Protein AF-A0A382AB13-F1 (afdb_monomer_lite)

Radius of gyration: 14.38 Å; chains: 1; bounding box: 39×28×38 Å

Foldseek 3Di:
DPDPPPPPPVPADPLNLLVVQLVVCCVVPVPDQLVVSLVSSVVVCVVVPHDDDSVNSSVSSCVNCVVRDPDDPVSVD

Structure (mmCIF, N/CA/C/O backbone):
data_AF-A0A382AB13-F1
#
_entry.id   AF-A0A382AB13-F1
#
loop_
_atom_site.group_PDB
_atom_site.id
_atom_site.type_symbol
_atom_site.label_atom_id
_atom_site.label_alt_id
_atom_site.label_comp_id
_atom_site.label_asym_id
_atom_site.label_entity_id
_atom_site.label_seq_id
_atom_site.pdbx_PDB_ins_code
_atom_site.Cartn_x
_atom_site.Cartn_y
_atom_site.Cartn_z
_atom_site.occupancy
_atom_site.B_iso_or_equiv
_atom_site.auth_seq_id
_atom_site.auth_comp_id
_atom_site.auth_asym_id
_atom_site.auth_atom_id
_atom_site.pdbx_PDB_model_num
ATOM 1 N N . MET A 1 1 ? 26.008 -14.066 -25.029 1.00 36.34 1 MET A N 1
ATOM 2 C CA . MET A 1 1 ? 24.576 -14.282 -24.735 1.00 36.34 1 MET A CA 1
ATOM 3 C C . MET A 1 1 ? 24.370 -13.947 -23.268 1.00 36.34 1 MET A C 1
ATOM 5 O O . MET A 1 1 ? 24.712 -14.763 -22.427 1.00 36.34 1 MET A O 1
ATOM 9 N N . ASN A 1 2 ? 23.968 -12.712 -22.956 1.00 37.56 2 ASN A N 1
ATOM 10 C CA . ASN A 1 2 ? 23.691 -12.312 -21.574 1.00 37.56 2 ASN A CA 1
ATOM 11 C C . ASN A 1 2 ? 22.240 -12.673 -21.258 1.00 37.56 2 ASN A C 1
ATOM 13 O O . ASN A 1 2 ? 21.338 -12.272 -21.984 1.00 37.56 2 ASN A O 1
ATOM 17 N N . ASN A 1 3 ? 22.072 -13.486 -20.220 1.00 41.38 3 ASN A N 1
ATOM 18 C CA . ASN A 1 3 ? 20.827 -14.094 -19.771 1.00 41.38 3 ASN A CA 1
ATOM 19 C C . ASN A 1 3 ? 19.708 -13.063 -19.544 1.00 41.38 3 ASN A C 1
ATOM 21 O O . ASN A 1 3 ? 19.652 -12.403 -18.506 1.00 41.38 3 ASN A O 1
ATOM 25 N N . ASP A 1 4 ? 18.784 -12.993 -20.501 1.00 46.56 4 ASP A N 1
ATOM 26 C CA . ASP A 1 4 ? 17.459 -12.383 -20.381 1.00 46.56 4 ASP A CA 1
ATOM 27 C C . ASP A 1 4 ? 16.597 -13.228 -19.424 1.00 46.56 4 ASP A C 1
ATOM 29 O O . ASP A 1 4 ? 15.749 -14.018 -19.822 1.00 46.56 4 ASP A O 1
ATOM 33 N N . HIS A 1 5 ? 16.849 -13.105 -18.121 1.00 45.34 5 HIS A N 1
ATOM 34 C CA . HIS A 1 5 ? 15.995 -13.669 -17.068 1.00 45.34 5 HIS A CA 1
ATOM 35 C C . HIS A 1 5 ? 15.089 -12.589 -16.461 1.00 45.34 5 HIS A C 1
ATOM 37 O O . HIS A 1 5 ? 14.759 -12.623 -15.275 1.00 45.34 5 HIS A O 1
ATOM 43 N N . ARG A 1 6 ? 14.651 -11.613 -17.267 1.00 50.47 6 ARG A N 1
ATOM 44 C CA . ARG A 1 6 ? 13.510 -10.768 -16.899 1.00 50.47 6 ARG A CA 1
ATOM 45 C C . ARG A 1 6 ? 12.261 -11.646 -16.954 1.00 50.47 6 ARG A C 1
ATOM 47 O O . ARG A 1 6 ? 11.605 -11.748 -17.982 1.00 50.47 6 ARG A O 1
ATOM 54 N N . HIS A 1 7 ? 11.992 -12.343 -15.850 1.00 48.19 7 HIS A N 1
ATOM 55 C CA . HIS A 1 7 ? 10.780 -13.114 -15.589 1.00 48.19 7 HIS A CA 1
ATOM 56 C C . HIS A 1 7 ? 9.533 -12.310 -15.997 1.00 48.19 7 HIS A C 1
ATOM 58 O O . HIS A 1 7 ? 9.076 -11.496 -15.214 1.00 48.19 7 HIS A O 1
ATOM 64 N N . HIS A 1 8 ? 9.002 -12.522 -17.205 1.00 43.97 8 HIS A N 1
ATOM 65 C CA . HIS A 1 8 ? 7.597 -12.366 -17.618 1.00 43.97 8 HIS A CA 1
ATOM 66 C C . HIS A 1 8 ? 6.714 -11.338 -16.854 1.00 43.97 8 HIS A C 1
ATOM 68 O O . HIS A 1 8 ? 5.565 -11.636 -16.530 1.00 43.97 8 HIS A O 1
ATOM 74 N N . THR A 1 9 ? 7.181 -10.117 -16.577 1.00 49.16 9 THR A N 1
ATOM 75 C CA . THR A 1 9 ? 6.415 -9.116 -15.802 1.00 49.16 9 THR A CA 1
ATOM 76 C C . THR A 1 9 ? 5.392 -8.341 -16.637 1.00 49.16 9 THR A C 1
ATOM 78 O O . THR A 1 9 ? 4.608 -7.575 -16.089 1.00 49.16 9 THR A O 1
ATOM 81 N N . ASN A 1 10 ? 5.316 -8.581 -17.949 1.00 46.47 10 ASN A N 1
ATOM 82 C CA . ASN A 1 10 ? 4.507 -7.784 -18.882 1.00 46.47 10 ASN A CA 1
ATOM 83 C C . ASN A 1 10 ? 2.983 -8.033 -18.838 1.00 46.47 10 ASN A C 1
ATOM 85 O O . ASN A 1 10 ? 2.266 -7.463 -19.654 1.00 46.47 10 ASN A O 1
ATOM 89 N N . TYR A 1 11 ? 2.470 -8.873 -17.932 1.00 52.94 11 TYR A N 1
ATOM 90 C CA . TYR A 1 11 ? 1.043 -9.243 -17.908 1.00 52.94 11 TYR A CA 1
ATOM 91 C C . TYR A 1 11 ? 0.268 -8.771 -16.674 1.00 52.94 11 TYR A C 1
ATOM 93 O O . TYR A 1 11 ? -0.942 -8.979 -16.610 1.00 52.94 11 TYR A O 1
ATOM 101 N N . VAL A 1 12 ? 0.924 -8.146 -15.692 1.00 63.69 12 VAL A N 1
ATOM 102 C CA . VAL A 1 12 ? 0.269 -7.708 -14.450 1.00 63.69 12 VAL A CA 1
ATOM 103 C C . VAL A 1 12 ? 0.531 -6.223 -14.262 1.00 63.69 12 VAL A C 1
ATOM 105 O O . VAL A 1 12 ? 1.684 -5.810 -14.171 1.00 63.69 12 VAL A O 1
ATOM 108 N N . SER A 1 13 ? -0.530 -5.413 -14.212 1.00 83.62 13 SER A N 1
ATOM 109 C CA . SER A 1 13 ? -0.375 -3.984 -13.927 1.00 83.62 13 SER A CA 1
ATOM 110 C C . SER A 1 13 ? 0.142 -3.777 -12.501 1.00 83.62 13 SER A C 1
ATOM 112 O O . SER A 1 13 ? -0.149 -4.566 -11.598 1.00 83.62 13 SER A O 1
ATOM 114 N N . GLU A 1 14 ? 0.874 -2.689 -12.268 1.00 85.00 14 GLU A N 1
ATOM 115 C CA . GLU A 1 14 ? 1.368 -2.321 -10.932 1.00 85.00 14 GLU A CA 1
ATOM 116 C C . GLU A 1 14 ? 0.229 -2.279 -9.899 1.00 85.00 14 GLU A C 1
ATOM 118 O O . GLU A 1 14 ? 0.368 -2.775 -8.782 1.00 85.00 14 GLU A O 1
ATOM 123 N N . GLN A 1 15 ? -0.951 -1.808 -10.314 1.00 86.19 15 GLN A N 1
ATOM 124 C CA . GLN A 1 15 ? -2.164 -1.807 -9.495 1.00 86.19 15 GLN A CA 1
ATOM 125 C C . GLN A 1 15 ? -2.631 -3.218 -9.116 1.00 86.19 15 GLN A C 1
ATOM 127 O O . GLN A 1 15 ? -3.013 -3.450 -7.971 1.00 86.19 15 GLN A O 1
ATOM 132 N N . GLN A 1 16 ? -2.593 -4.181 -10.044 1.00 87.44 16 GLN A N 1
ATOM 133 C CA . GLN A 1 16 ? -2.954 -5.573 -9.753 1.00 87.44 16 GLN A CA 1
ATOM 134 C C . GLN A 1 16 ? -1.952 -6.239 -8.808 1.00 87.44 16 GLN A C 1
ATOM 136 O O . GLN A 1 16 ? -2.347 -7.045 -7.963 1.00 87.44 16 GLN A O 1
ATOM 141 N N . LEU A 1 17 ? -0.665 -5.909 -8.932 1.00 89.62 17 LEU A N 1
ATOM 142 C CA . LEU A 1 17 ? 0.362 -6.376 -8.006 1.00 89.62 17 LEU A CA 1
ATOM 143 C C . LEU A 1 17 ? 0.104 -5.841 -6.592 1.00 89.62 17 LEU A C 1
ATOM 145 O O . LEU A 1 17 ? 0.060 -6.628 -5.644 1.00 89.62 17 LEU A O 1
ATOM 149 N N . ILE A 1 18 ? -0.106 -4.527 -6.466 1.00 91.62 18 ILE A N 1
ATOM 150 C CA . ILE A 1 18 ? -0.435 -3.869 -5.196 1.00 91.62 18 ILE A CA 1
ATOM 151 C C . ILE A 1 18 ? -1.691 -4.496 -4.594 1.00 91.62 18 ILE A C 1
ATOM 153 O O . ILE A 1 18 ? -1.670 -4.896 -3.434 1.00 91.62 18 ILE A O 1
ATOM 157 N N . HIS A 1 19 ? -2.749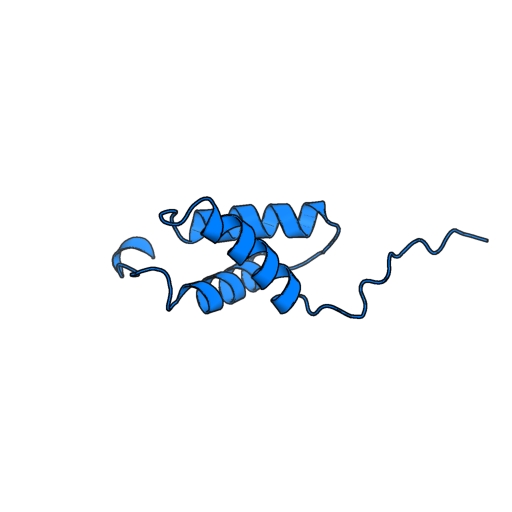 -4.671 -5.389 1.00 90.62 19 HIS A N 1
ATOM 158 C CA . HIS A 1 19 ? -4.003 -5.270 -4.938 1.00 90.62 19 HIS A CA 1
ATOM 159 C C . HIS A 1 19 ? -3.805 -6.675 -4.357 1.00 90.62 19 HIS A C 1
ATOM 161 O O . HIS A 1 19 ? -4.286 -6.965 -3.265 1.00 90.62 19 HIS A O 1
ATOM 167 N N . LYS A 1 20 ? -3.046 -7.543 -5.043 1.00 91.00 20 LYS A N 1
ATOM 168 C CA . LYS A 1 20 ? -2.740 -8.891 -4.539 1.00 91.00 20 LYS A CA 1
ATOM 169 C C . LYS A 1 20 ? -1.988 -8.843 -3.210 1.00 91.00 20 LYS A C 1
ATOM 171 O O . LYS A 1 20 ? -2.305 -9.614 -2.310 1.00 91.00 20 LYS A O 1
ATOM 176 N N . CYS A 1 21 ? -1.017 -7.939 -3.078 1.00 92.44 21 CYS A N 1
ATOM 177 C CA . CYS A 1 21 ? -0.300 -7.738 -1.822 1.00 92.44 21 CYS A CA 1
ATOM 178 C C . CYS A 1 21 ? -1.232 -7.249 -0.704 1.00 92.44 21 CYS A C 1
ATOM 180 O O . CYS A 1 21 ? -1.167 -7.783 0.400 1.00 92.44 21 CYS A O 1
ATOM 182 N N . VAL A 1 22 ? -2.123 -6.295 -0.990 1.00 92.56 22 VAL A N 1
ATOM 183 C CA . VAL A 1 22 ? -3.127 -5.805 -0.033 1.00 92.56 22 VAL A CA 1
ATOM 184 C C . VAL A 1 22 ? -4.017 -6.942 0.455 1.00 92.56 22 VAL A C 1
ATOM 186 O O . VAL A 1 22 ? -4.162 -7.094 1.661 1.00 92.56 22 VAL A O 1
ATOM 189 N N . LEU A 1 23 ? -4.555 -7.772 -0.446 1.00 90.94 23 LEU A N 1
ATOM 190 C CA . LEU A 1 23 ? -5.423 -8.895 -0.073 1.00 90.94 23 LEU A CA 1
ATOM 191 C C . LEU A 1 23 ? -4.710 -9.902 0.833 1.00 90.94 23 LEU A C 1
ATOM 193 O O . LEU A 1 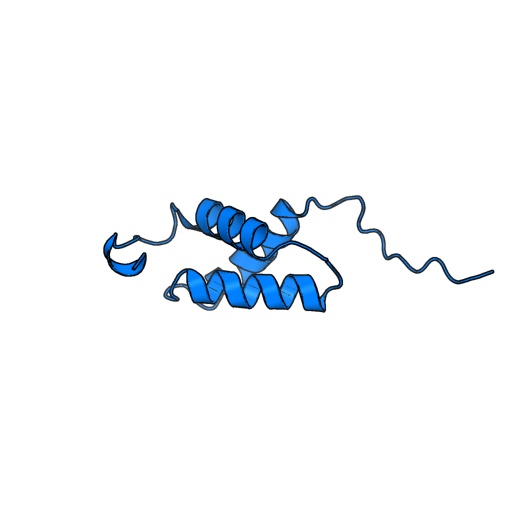23 ? -5.253 -10.274 1.865 1.00 90.94 23 LEU A O 1
ATOM 197 N N . THR A 1 24 ? -3.465 -10.277 0.513 1.00 92.19 24 THR A N 1
ATOM 198 C CA . THR A 1 24 ? -2.676 -11.178 1.372 1.00 92.19 24 THR A CA 1
ATOM 199 C C . THR A 1 24 ? -2.530 -10.631 2.790 1.00 92.19 24 THR A C 1
ATOM 201 O O . THR A 1 24 ? -2.652 -11.381 3.754 1.00 92.19 24 THR A O 1
ATOM 204 N N . TYR A 1 25 ? -2.260 -9.333 2.931 1.00 92.00 25 TYR A N 1
ATOM 205 C CA . TYR A 1 25 ? -2.131 -8.725 4.251 1.00 92.00 25 TYR A CA 1
ATOM 206 C C . TYR A 1 25 ? -3.470 -8.568 4.958 1.00 92.00 25 TYR A C 1
ATOM 208 O O . TYR A 1 25 ? -3.534 -8.800 6.159 1.00 92.00 25 TYR A O 1
ATOM 216 N N . PHE A 1 26 ? -4.519 -8.198 4.231 1.00 90.31 26 PHE A N 1
ATOM 217 C CA . PHE A 1 26 ? -5.846 -7.998 4.794 1.00 90.31 26 PHE A CA 1
ATOM 218 C C . PHE A 1 26 ? -6.456 -9.310 5.297 1.00 90.31 26 PHE A C 1
ATOM 220 O O . PHE A 1 26 ? -7.014 -9.323 6.386 1.00 90.31 26 PHE A O 1
ATOM 227 N N . ASP A 1 27 ? -6.273 -10.419 4.575 1.00 89.50 27 ASP A N 1
ATOM 228 C CA . ASP A 1 27 ? -6.786 -11.737 4.974 1.00 89.50 27 ASP A CA 1
ATOM 229 C C . ASP A 1 27 ? -6.173 -12.243 6.293 1.00 89.50 27 ASP A C 1
ATOM 231 O O . ASP A 1 27 ? -6.822 -12.970 7.044 1.00 89.50 27 ASP A O 1
ATOM 235 N N . ILE A 1 28 ? -4.926 -11.860 6.589 1.00 91.19 28 ILE A N 1
ATOM 236 C CA . ILE A 1 28 ? -4.202 -12.283 7.801 1.00 91.19 28 ILE A CA 1
ATOM 237 C C . ILE A 1 28 ? -4.370 -11.256 8.928 1.00 91.19 28 ILE A C 1
ATOM 239 O O . ILE A 1 28 ? -4.508 -11.614 10.098 1.00 91.19 28 ILE A O 1
ATOM 243 N N . PHE A 1 29 ? -4.351 -9.972 8.580 1.00 88.62 29 PHE A N 1
ATOM 244 C CA . PHE A 1 29 ? -4.370 -8.854 9.508 1.00 88.62 29 PHE A CA 1
ATOM 245 C C . PHE A 1 29 ? -5.457 -7.873 9.073 1.00 88.62 29 PHE A C 1
ATOM 247 O O . PHE A 1 29 ? -5.186 -6.951 8.314 1.00 88.62 29 PHE A O 1
ATOM 254 N N . THR A 1 30 ? -6.688 -8.054 9.546 1.00 84.88 30 THR A N 1
ATOM 255 C CA . THR A 1 30 ? -7.860 -7.251 9.138 1.00 84.88 30 THR A CA 1
ATOM 256 C C . THR A 1 30 ? -8.004 -5.914 9.871 1.00 84.88 30 THR A C 1
ATOM 258 O O . THR A 1 30 ? -8.735 -5.045 9.409 1.00 84.88 30 THR A O 1
ATOM 261 N N . ASN A 1 31 ? -7.326 -5.731 11.010 1.00 84.31 31 ASN A N 1
ATOM 262 C CA . ASN A 1 31 ? -7.490 -4.567 11.892 1.00 84.31 31 ASN A CA 1
ATOM 263 C C . ASN A 1 31 ? -6.190 -3.762 12.060 1.00 84.31 31 ASN A C 1
ATOM 265 O O . ASN A 1 31 ? -5.822 -3.368 13.168 1.00 84.31 31 ASN A O 1
ATOM 269 N N . MET A 1 32 ? -5.445 -3.580 10.969 1.00 89.25 32 MET A N 1
ATOM 270 C CA . MET A 1 32 ? -4.211 -2.792 10.979 1.00 89.25 32 MET A CA 1
ATOM 271 C C . MET A 1 32 ? -4.470 -1.369 10.473 1.00 89.25 32 MET A C 1
ATOM 273 O O . MET A 1 32 ? -5.389 -1.146 9.685 1.00 89.25 32 MET A O 1
ATOM 277 N N . PRO A 1 33 ? -3.671 -0.374 10.895 1.00 89.75 33 PRO A N 1
ATOM 278 C CA . PRO A 1 33 ? -3.800 0.976 10.361 1.00 89.75 33 PRO A CA 1
ATOM 279 C C . PRO A 1 33 ? -3.381 1.025 8.884 1.00 89.75 33 PRO A C 1
ATOM 281 O O . PRO A 1 33 ? -2.504 0.277 8.453 1.00 89.75 33 PRO A O 1
ATOM 284 N N . LEU A 1 34 ? -3.948 1.960 8.112 1.00 89.25 34 LEU A N 1
ATOM 285 C CA . LEU A 1 34 ? -3.654 2.120 6.679 1.00 89.25 34 LEU A CA 1
ATOM 286 C C . LEU A 1 34 ? -2.152 2.190 6.382 1.00 89.25 34 LEU A C 1
ATOM 288 O O . LEU A 1 34 ? -1.668 1.465 5.517 1.00 89.25 34 LEU A O 1
ATOM 292 N N . GLN A 1 35 ? -1.409 3.005 7.137 1.00 92.12 35 GLN A N 1
ATOM 293 C CA . GLN A 1 35 ? 0.041 3.152 6.964 1.00 92.12 35 GLN A CA 1
ATOM 294 C C .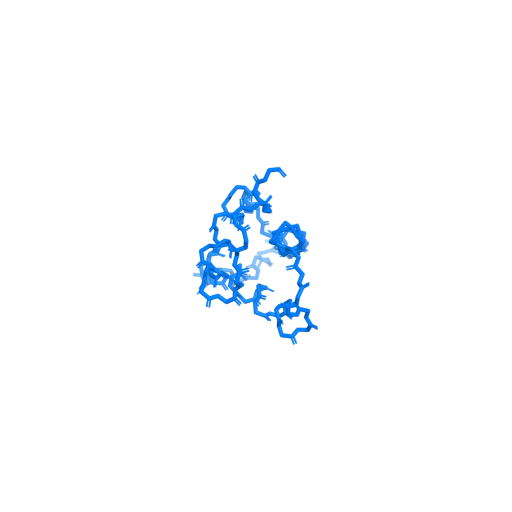 GLN A 1 35 ? 0.798 1.829 7.151 1.00 92.12 35 GLN A C 1
ATOM 296 O O . GLN A 1 35 ? 1.804 1.598 6.485 1.00 92.12 35 GLN A O 1
ATOM 301 N N . TRP A 1 36 ? 0.290 0.913 7.984 1.00 94.06 36 TRP A N 1
ATOM 302 C CA . TRP A 1 36 ? 0.880 -0.417 8.115 1.00 94.06 36 TRP A CA 1
ATOM 303 C C . TRP A 1 36 ? 0.729 -1.221 6.820 1.00 94.06 36 TRP A C 1
ATOM 305 O O . TRP A 1 36 ? 1.703 -1.828 6.373 1.00 94.06 36 TRP A O 1
ATOM 315 N N . TYR A 1 37 ? -0.440 -1.186 6.169 1.00 93.62 37 TYR A N 1
ATOM 316 C CA . TYR A 1 37 ? -0.614 -1.832 4.863 1.00 93.62 37 TYR A CA 1
ATOM 317 C C . TYR A 1 37 ? 0.257 -1.181 3.790 1.00 93.62 37 TYR A C 1
ATOM 319 O O . TYR A 1 37 ? 0.912 -1.899 3.041 1.00 93.62 37 TYR A O 1
ATOM 327 N N . VAL A 1 38 ? 0.307 0.155 3.732 1.00 94.75 38 VAL A N 1
ATOM 328 C CA . VAL A 1 38 ? 1.121 0.891 2.749 1.00 94.75 38 VAL A CA 1
ATOM 329 C C . VAL A 1 38 ? 2.590 0.486 2.853 1.00 94.75 38 VAL A C 1
ATOM 331 O O . VAL A 1 38 ? 3.171 0.063 1.854 1.00 94.75 38 VAL A O 1
ATOM 334 N N . GLN A 1 39 ? 3.160 0.519 4.060 1.00 95.94 39 GLN A N 1
ATOM 335 C CA . GLN A 1 39 ? 4.555 0.152 4.296 1.00 95.94 39 GLN A CA 1
ATOM 336 C C . GLN A 1 39 ? 4.836 -1.309 3.917 1.00 95.94 39 GLN A C 1
ATOM 338 O O . GLN A 1 39 ? 5.765 -1.594 3.164 1.00 95.94 39 GLN A O 1
ATOM 343 N N . ASN A 1 40 ? 4.006 -2.250 4.378 1.00 95.81 40 ASN A N 1
ATOM 344 C CA . ASN A 1 40 ? 4.227 -3.676 4.120 1.00 95.81 40 ASN A CA 1
ATOM 345 C C . ASN A 1 40 ? 4.051 -4.047 2.641 1.00 95.81 40 ASN A C 1
ATOM 347 O O . ASN A 1 40 ? 4.775 -4.901 2.117 1.00 95.81 40 ASN A O 1
ATOM 351 N N . VAL A 1 41 ? 3.105 -3.406 1.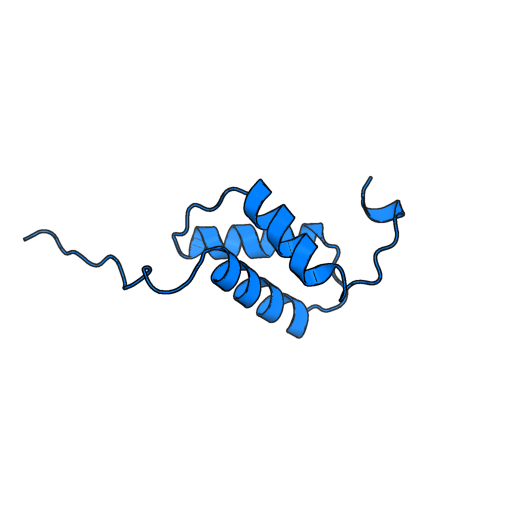952 1.00 95.31 41 VAL A N 1
ATOM 352 C CA . VAL A 1 41 ? 2.924 -3.569 0.510 1.00 95.31 41 VAL A CA 1
ATOM 353 C C . VAL A 1 41 ? 4.111 -2.971 -0.239 1.00 95.31 41 VAL A C 1
ATOM 355 O O . VAL A 1 41 ? 4.664 -3.665 -1.091 1.00 95.31 41 VAL A O 1
ATOM 358 N N . TYR A 1 42 ? 4.550 -1.757 0.110 1.00 95.88 42 TYR A N 1
ATOM 359 C CA . TYR A 1 42 ? 5.716 -1.101 -0.488 1.00 95.88 42 TYR A CA 1
ATOM 360 C C . TYR A 1 42 ? 6.981 -1.958 -0.352 1.00 95.88 42 TYR A C 1
ATOM 362 O O . TYR A 1 42 ? 7.654 -2.246 -1.344 1.00 95.88 42 TYR A O 1
ATOM 370 N N . ASP A 1 43 ? 7.270 -2.456 0.848 1.00 94.62 43 ASP A N 1
ATOM 371 C CA . ASP A 1 43 ? 8.431 -3.317 1.086 1.00 94.62 43 ASP A CA 1
ATOM 372 C C . ASP A 1 43 ? 8.332 -4.624 0.292 1.00 94.62 43 ASP A C 1
ATOM 374 O O . ASP A 1 43 ? 9.322 -5.134 -0.235 1.00 94.62 43 ASP A O 1
ATOM 378 N N . SER A 1 44 ? 7.127 -5.178 0.161 1.00 93.38 44 SER A N 1
ATOM 379 C CA . SER A 1 44 ? 6.901 -6.413 -0.586 1.00 93.38 44 SER A CA 1
ATOM 380 C C . SER A 1 44 ? 7.023 -6.254 -2.094 1.00 93.38 44 SER A C 1
ATOM 382 O O . SER A 1 44 ? 7.579 -7.148 -2.733 1.00 93.38 44 SER A O 1
ATOM 384 N N . VAL A 1 45 ? 6.540 -5.155 -2.679 1.00 91.06 45 VAL A N 1
ATOM 385 C CA . VAL A 1 45 ? 6.721 -4.908 -4.118 1.00 91.06 45 VAL A CA 1
ATOM 386 C C . VAL A 1 45 ? 8.189 -4.622 -4.440 1.00 91.06 45 VAL A C 1
ATOM 388 O O . VAL A 1 45 ? 8.721 -5.214 -5.379 1.00 91.06 45 VAL A O 1
ATOM 391 N N . ASN A 1 46 ? 8.887 -3.857 -3.593 1.00 89.75 46 ASN A N 1
ATOM 392 C CA . ASN A 1 46 ? 10.315 -3.579 -3.768 1.00 89.75 46 ASN A CA 1
ATOM 393 C C . ASN A 1 46 ? 11.179 -4.838 -3.637 1.00 89.75 46 ASN A C 1
ATOM 395 O O . ASN A 1 46 ? 12.022 -5.097 -4.494 1.00 89.75 46 ASN A O 1
ATOM 399 N N . ARG A 1 47 ? 10.937 -5.688 -2.627 1.00 89.19 47 ARG A N 1
ATOM 400 C CA . ARG A 1 47 ? 11.658 -6.970 -2.476 1.00 89.19 47 ARG A CA 1
ATOM 401 C C . ARG A 1 47 ? 11.447 -7.925 -3.650 1.00 89.19 47 ARG A C 1
ATOM 403 O O . ARG A 1 47 ? 12.297 -8.771 -3.905 1.00 89.19 47 ARG A O 1
ATOM 410 N N . LYS A 1 48 ? 10.325 -7.801 -4.362 1.00 86.50 48 LYS A N 1
ATOM 411 C CA . LYS A 1 48 ? 10.028 -8.580 -5.573 1.00 86.50 48 LYS A CA 1
ATOM 412 C C . LYS A 1 48 ? 10.641 -7.976 -6.845 1.00 86.50 48 LYS A C 1
ATOM 414 O O . LYS A 1 48 ? 10.446 -8.537 -7.918 1.00 86.50 48 LYS A O 1
ATOM 419 N N . GLY A 1 49 ? 11.382 -6.872 -6.729 1.00 86.06 49 GLY A N 1
ATOM 420 C CA . GLY A 1 49 ? 12.094 -6.226 -7.831 1.00 86.06 49 GLY A CA 1
ATOM 421 C C . GLY A 1 49 ? 11.280 -5.186 -8.601 1.00 86.06 49 GLY A C 1
ATOM 422 O O . GLY A 1 49 ? 11.720 -4.761 -9.666 1.00 86.06 49 GLY A O 1
ATOM 423 N N . TYR A 1 50 ? 10.113 -4.771 -8.095 1.00 87.06 50 TYR A N 1
ATOM 424 C CA . TYR A 1 50 ? 9.312 -3.712 -8.711 1.00 87.06 50 TYR A CA 1
ATOM 425 C C . TYR A 1 50 ? 9.686 -2.351 -8.123 1.00 87.06 50 TYR A C 1
ATOM 427 O O . TYR A 1 50 ? 9.678 -2.179 -6.908 1.00 87.06 50 TYR A O 1
ATOM 435 N N . THR A 1 51 ? 9.962 -1.373 -8.983 1.00 87.88 51 THR A N 1
ATOM 436 C CA . THR A 1 51 ? 10.291 0.008 -8.598 1.00 87.88 51 THR A CA 1
ATOM 437 C C . THR A 1 51 ? 9.057 0.903 -8.682 1.00 87.88 51 THR A C 1
ATOM 439 O O . THR A 1 51 ? 8.977 1.774 -9.546 1.00 87.88 51 THR A O 1
ATOM 442 N N . ILE A 1 52 ? 8.078 0.662 -7.807 1.00 89.25 52 ILE A N 1
ATOM 443 C CA . ILE A 1 52 ? 6.857 1.478 -7.708 1.00 89.25 52 ILE A CA 1
ATOM 444 C C . ILE A 1 52 ? 7.084 2.568 -6.659 1.00 89.25 52 ILE A C 1
ATOM 446 O O . ILE A 1 52 ? 7.632 2.292 -5.589 1.00 89.25 52 ILE A O 1
ATOM 450 N N . SER A 1 53 ? 6.668 3.806 -6.939 1.00 93.12 53 SER A N 1
ATOM 451 C CA . SER A 1 53 ? 6.837 4.897 -5.978 1.00 93.12 53 SER A CA 1
ATOM 452 C C . SER A 1 53 ? 5.981 4.677 -4.725 1.00 93.12 53 SER A C 1
ATOM 454 O O . SER A 1 53 ? 4.869 4.150 -4.793 1.00 93.12 53 SER A O 1
ATOM 456 N N . TYR A 1 54 ? 6.478 5.116 -3.564 1.00 92.94 54 TYR A N 1
ATOM 457 C CA . TYR A 1 54 ? 5.733 5.005 -2.304 1.00 92.94 54 TYR A CA 1
ATOM 458 C C . TYR A 1 54 ? 4.357 5.677 -2.395 1.00 92.94 54 TYR A C 1
ATOM 460 O O . TYR A 1 54 ? 3.363 5.130 -1.928 1.00 92.94 54 TYR A O 1
ATOM 468 N N . LYS A 1 55 ? 4.288 6.831 -3.068 1.00 93.56 55 LYS A N 1
ATOM 469 C CA . LYS A 1 55 ? 3.055 7.597 -3.266 1.00 93.56 55 LYS A CA 1
ATOM 470 C C . LYS A 1 55 ? 2.026 6.839 -4.113 1.00 93.56 55 LYS A C 1
ATOM 472 O O . LYS A 1 55 ? 0.837 6.884 -3.805 1.00 93.56 55 LYS A O 1
ATOM 477 N N . ASP A 1 56 ? 2.470 6.124 -5.145 1.00 91.50 56 ASP A N 1
ATOM 478 C CA . ASP A 1 56 ? 1.575 5.318 -5.985 1.00 91.50 56 ASP A CA 1
ATOM 479 C C . ASP A 1 56 ? 1.052 4.096 -5.226 1.00 91.50 56 ASP A C 1
ATOM 481 O O . ASP A 1 56 ? -0.127 3.746 -5.347 1.00 91.50 56 ASP A O 1
ATOM 485 N N . VAL A 1 57 ? 1.899 3.479 -4.392 1.00 93.44 57 VAL A N 1
ATOM 486 C CA . VAL A 1 57 ? 1.476 2.416 -3.472 1.00 93.44 57 VAL A CA 1
ATOM 487 C C . VAL A 1 57 ? 0.449 2.954 -2.482 1.00 93.44 57 VAL A C 1
ATOM 489 O O . VAL A 1 57 ? -0.625 2.373 -2.368 1.00 93.44 57 VAL A O 1
ATOM 492 N N . GLU A 1 58 ? 0.726 4.073 -1.816 1.00 94.50 58 GLU A N 1
ATOM 493 C CA . GLU A 1 58 ? -0.182 4.698 -0.850 1.00 94.50 58 GLU A CA 1
ATOM 494 C C . GLU A 1 58 ? -1.557 4.988 -1.459 1.00 94.50 58 GLU A C 1
ATOM 496 O O . GLU A 1 58 ? -2.575 4.540 -0.926 1.00 94.50 58 GLU A O 1
ATOM 501 N N . PHE A 1 59 ? -1.590 5.667 -2.609 1.00 92.31 59 PHE A N 1
ATOM 502 C CA . PHE A 1 59 ? -2.833 5.989 -3.308 1.00 92.31 59 PHE A CA 1
ATOM 503 C C . PHE A 1 59 ? -3.629 4.728 -3.666 1.00 92.31 59 PHE A C 1
ATOM 505 O O . PHE A 1 59 ? -4.838 4.653 -3.439 1.00 92.31 59 PHE A O 1
ATOM 512 N N . THR A 1 60 ? -2.946 3.713 -4.194 1.00 92.38 60 THR A N 1
ATOM 513 C CA . THR A 1 60 ? -3.580 2.473 -4.646 1.00 92.38 60 THR A CA 1
ATOM 514 C C . THR A 1 60 ? -4.089 1.632 -3.470 1.00 92.38 60 THR A C 1
ATOM 516 O O . THR A 1 60 ? -5.204 1.113 -3.517 1.00 92.38 60 THR A O 1
ATOM 519 N N . VAL A 1 61 ? -3.314 1.520 -2.388 1.00 93.12 61 VAL A N 1
ATOM 520 C CA . VAL A 1 61 ? -3.711 0.816 -1.157 1.00 93.12 61 VAL A CA 1
ATOM 521 C C . VAL A 1 61 ? -4.918 1.505 -0.517 1.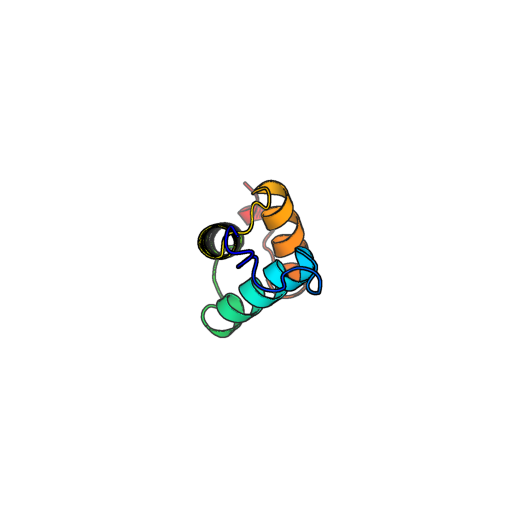00 93.12 61 VAL A C 1
ATOM 523 O O . VAL A 1 61 ? -5.898 0.834 -0.194 1.00 93.12 61 VAL A O 1
ATOM 526 N N . ALA A 1 62 ? -4.887 2.835 -0.389 1.00 90.81 62 ALA A N 1
ATOM 527 C CA . ALA A 1 62 ? -6.008 3.609 0.139 1.00 90.81 62 ALA A CA 1
ATOM 528 C C . ALA A 1 62 ? -7.273 3.414 -0.709 1.00 90.81 62 ALA A C 1
ATOM 530 O O . ALA A 1 62 ? -8.348 3.180 -0.160 1.00 90.81 62 ALA A O 1
ATOM 531 N N . TYR A 1 63 ? -7.146 3.429 -2.040 1.00 90.25 63 TYR A N 1
ATOM 532 C CA . TYR A 1 63 ? -8.265 3.186 -2.949 1.00 90.25 63 TYR A CA 1
ATOM 533 C C . TYR A 1 63 ? -8.906 1.805 -2.750 1.00 90.25 63 TYR A C 1
ATOM 535 O O . TYR A 1 63 ? -10.132 1.706 -2.759 1.00 90.25 63 TYR A O 1
ATOM 543 N N . PHE A 1 64 ? -8.111 0.748 -2.557 1.00 90.00 64 PHE A N 1
ATOM 544 C CA . PHE A 1 64 ? -8.640 -0.606 -2.352 1.00 90.00 64 PHE A CA 1
ATOM 545 C C . PHE A 1 64 ? -9.248 -0.823 -0.967 1.00 90.00 64 PHE A C 1
ATOM 547 O O . PHE A 1 64 ? -10.187 -1.605 -0.826 1.00 90.00 64 PHE A O 1
ATOM 554 N N . LEU A 1 65 ? -8.724 -0.143 0.053 1.00 88.12 65 LEU A N 1
ATOM 555 C CA . LEU A 1 65 ? -9.184 -0.311 1.428 1.00 88.12 65 LEU A CA 1
ATOM 556 C C . LEU A 1 65 ? -10.307 0.655 1.822 1.00 88.12 65 LEU A C 1
ATOM 558 O O . LEU A 1 65 ? -10.924 0.423 2.859 1.00 88.12 65 LEU A O 1
ATOM 562 N N . LYS A 1 66 ? -10.612 1.683 1.013 1.00 85.06 66 LYS A N 1
ATOM 563 C CA . LYS A 1 66 ? -11.631 2.721 1.297 1.00 85.06 66 LYS A CA 1
ATOM 564 C C . LYS A 1 66 ? -12.996 2.168 1.732 1.00 85.06 66 LYS A C 1
ATOM 566 O O . LYS A 1 66 ? -13.640 2.769 2.578 1.00 85.06 66 LYS A O 1
ATOM 571 N N . ASP A 1 67 ? -13.400 1.025 1.171 1.00 79.38 67 ASP A N 1
ATOM 572 C CA . ASP A 1 67 ? -14.697 0.379 1.425 1.00 79.38 67 ASP A CA 1
ATOM 573 C C . ASP A 1 67 ? -14.590 -0.790 2.433 1.00 79.38 67 ASP A C 1
ATOM 575 O O . ASP A 1 67 ? -15.571 -1.484 2.697 1.00 79.38 67 ASP A O 1
ATOM 579 N N . LYS A 1 68 ? -13.380 -1.082 2.932 1.00 75.94 68 LYS A N 1
ATOM 580 C CA . LYS A 1 68 ? -13.061 -2.246 3.781 1.00 75.94 68 LYS A CA 1
ATOM 581 C C . LYS A 1 68 ? -12.627 -1.871 5.189 1.00 75.94 68 LYS A C 1
ATOM 583 O O . LYS A 1 68 ? -12.872 -2.638 6.114 1.00 75.94 68 LYS A O 1
ATOM 588 N N . LEU A 1 69 ? -11.970 -0.729 5.344 1.00 69.69 69 LEU A N 1
ATOM 589 C CA . LEU A 1 69 ? -11.661 -0.157 6.643 1.00 69.69 69 LEU A CA 1
ATOM 590 C C . LEU A 1 69 ? -12.745 0.873 6.965 1.00 69.69 69 LEU A C 1
ATOM 592 O O . LEU A 1 69 ? -12.959 1.801 6.187 1.00 69.69 69 LEU A O 1
ATOM 596 N N . ASP A 1 70 ? -13.408 0.731 8.113 1.00 60.12 70 ASP A N 1
ATOM 597 C CA . ASP A 1 70 ? -14.189 1.822 8.704 1.00 60.12 70 ASP A CA 1
ATOM 598 C C . ASP A 1 70 ? -13.201 2.918 9.121 1.00 60.12 70 ASP A C 1
ATOM 600 O O . ASP A 1 70 ? -12.645 2.937 10.222 1.00 60.12 70 ASP A O 1
ATOM 604 N N . PHE A 1 71 ? -12.879 3.795 8.175 1.00 56.88 71 PHE A N 1
ATOM 605 C CA . PHE A 1 71 ? -11.930 4.870 8.386 1.00 56.88 71 PHE A CA 1
ATOM 606 C C . PHE A 1 71 ? -12.505 5.885 9.373 1.00 56.88 71 PHE A C 1
ATOM 608 O O . PHE A 1 71 ? -13.449 6.610 9.066 1.00 56.88 71 PHE A O 1
ATOM 615 N N . CYS A 1 72 ? -11.879 6.009 10.544 1.00 53.34 72 CYS A N 1
ATOM 616 C CA . CYS A 1 72 ? -12.070 7.184 11.381 1.00 53.34 72 CYS A CA 1
ATOM 617 C C . CYS A 1 72 ? -11.262 8.355 10.782 1.00 53.34 72 CYS A C 1
ATOM 619 O O . CYS A 1 72 ? -10.040 8.231 10.648 1.00 53.34 72 CYS A O 1
ATOM 621 N N . PRO A 1 73 ? -11.881 9.516 10.481 1.00 53.44 73 PRO A N 1
ATOM 622 C CA . PRO A 1 73 ? -11.193 10.704 9.955 1.00 53.44 73 PRO A CA 1
ATOM 623 C C . PRO A 1 73 ? -10.024 11.204 10.823 1.00 53.44 73 PRO A C 1
ATOM 625 O O . PRO A 1 73 ? -9.191 11.983 10.367 1.00 53.44 73 PRO A O 1
ATOM 628 N N . HIS A 1 74 ? -9.954 10.769 12.083 1.00 56.22 74 HIS A N 1
ATOM 629 C CA . HIS A 1 74 ? -8.891 11.115 13.022 1.00 56.22 74 HIS A CA 1
ATOM 630 C C . HIS A 1 74 ? -7.547 10.429 12.717 1.00 56.22 74 HIS A C 1
ATOM 632 O O . HIS A 1 74 ? -6.506 10.918 13.140 1.00 56.22 74 HIS A O 1
ATOM 638 N N . CYS A 1 75 ? -7.545 9.322 11.970 1.00 52.09 75 CYS A N 1
ATOM 639 C CA . CYS A 1 75 ? -6.338 8.539 11.687 1.00 52.09 75 CYS A CA 1
ATOM 640 C C . CYS A 1 75 ? -5.489 9.086 10.521 1.00 52.09 75 CYS A C 1
ATOM 642 O O . CYS A 1 75 ? -4.487 8.470 10.172 1.00 52.09 75 CYS A O 1
ATOM 644 N N . PHE A 1 76 ? -5.884 10.212 9.911 1.00 48.81 76 PHE A N 1
ATOM 645 C CA . PHE A 1 76 ? -5.157 10.864 8.809 1.00 48.81 76 PHE A CA 1
ATOM 646 C C . PHE A 1 76 ? -4.204 11.986 9.278 1.00 48.81 76 PHE A C 1
ATOM 648 O O . PHE A 1 76 ? -3.634 12.683 8.442 1.00 48.81 76 PHE A O 1
ATOM 655 N N . LYS A 1 77 ? -4.067 12.208 10.592 1.00 39.31 77 LYS A N 1
ATOM 656 C CA . LYS A 1 77 ? -3.190 13.241 11.165 1.00 39.31 77 LYS A CA 1
ATOM 657 C C . LYS A 1 77 ? -1.864 12.678 11.648 1.00 39.31 77 LYS A C 1
ATOM 659 O O . LYS A 1 77 ? -1.894 11.626 12.321 1.00 39.31 77 LYS A O 1
#

pLDDT: mean 79.26, std 18.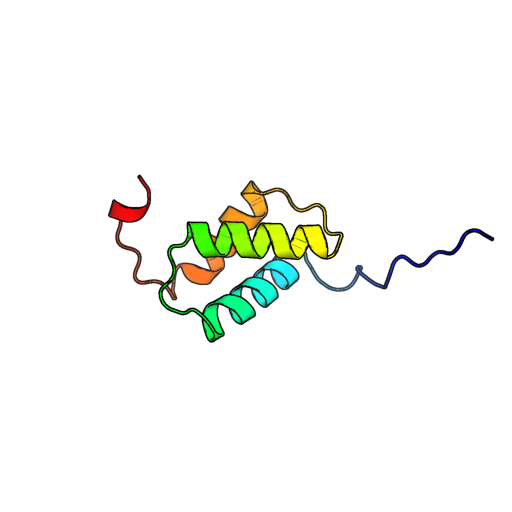67, range [36.34, 95.94]

Sequence (77 aa):
MNNDHRHHTNYVSEQQLIHKCVLTYFDIFTNMPLQWYVQNVYDSVNRKGYTISYKDVEFTVAYFLKDKLDFCPHCFK

Secondary structure (DSSP, 8-state):
-------SGGGS-HHHHHHHHHHHHHHH-SS--HHHHHHHHHHHHHHTT----HHHHHHHHHHHHTTTS---GGGG-

Organism: NCBI:txid408172